Protein AF-A0A1H9V2X6-F1 (afdb_monomer_lite)

Foldseek 3Di:
DDPDPPPPVVVLVVLLVVLCVVCVQLQLVLLCLQQVDNVRSNVLSVVLSVCCPVPDDSVPDDPLVSLLSSCVSSVVVPPPPNDDDDDPLSVQSNPDDSLLSSLLSCCPRVVDDLVSNCSSVVHDSVVSVVSNVVSVVSSVVVVVVVVVVVVD

Radius of gyration: 18.48 Å; chains: 1; bounding box: 47×30×68 Å

InterPro domains:
  IPR013324 RNA polymerase sigma factor, region 3/4-like [SSF88659] (83-145)
  IPR036388 Winged helix-like DNA-binding domain superfamily [G3DSA:1.10.10.10] (82-145)

Sequence (152 aa):
MRGISLPFYFTDKRRLKEFVKKHKKDVYQLCFLITGDAGAAEKIAMDIFTQLYRDYPSREWNPQVLYENVKNYVGNSLLVKRVEVRERSHDAIMMLPVHDRLILGLASVSSLSIDEISSIFQVSRQHVTKSLYQSREFLLKQNKKQRLKLLS

pLDDT: mean 80.67, std 16.13, range [35.72, 97.81]

Secondary structure (DSSP, 8-state):
------HHHHHHHHHHHHHHHHHHHHHHHHHHHHHS-HHHHHHHHHHHHHHHHHHS-GGG--HHHHHHHHHHHHHH-----------TTHHHHHTS-HHHHHHHHHHHTS---HHHHHHHHT--HHHHHHHHHHHHHHHHHHHHHHHHHT--

Structure (mmCIF, N/CA/C/O backbone):
data_AF-A0A1H9V2X6-F1
#
_entry.id   AF-A0A1H9V2X6-F1
#
loop_
_atom_site.group_PDB
_atom_site.id
_atom_site.type_symbol
_atom_site.label_atom_id
_atom_site.label_alt_id
_atom_site.label_comp_id
_atom_site.label_asym_id
_atom_site.label_entity_id
_atom_site.label_seq_id
_atom_site.pdbx_PDB_ins_code
_atom_site.Cartn_x
_atom_site.Cartn_y
_atom_site.Cartn_z
_atom_site.occupancy
_atom_site.B_iso_or_equiv
_atom_site.auth_seq_id
_atom_site.auth_comp_id
_atom_site.auth_asym_id
_atom_site.auth_atom_id
_atom_site.pdbx_PDB_model_num
ATOM 1 N N . MET A 1 1 ? 26.814 -10.875 -42.218 1.00 35.72 1 MET A N 1
ATOM 2 C CA . MET A 1 1 ? 26.525 -11.611 -40.967 1.00 35.72 1 MET A CA 1
ATOM 3 C C . MET A 1 1 ? 25.730 -10.694 -40.046 1.00 35.72 1 MET A C 1
ATOM 5 O O . MET A 1 1 ? 26.286 -9.724 -39.552 1.00 35.72 1 MET A O 1
ATOM 9 N N . ARG A 1 2 ? 24.415 -10.910 -39.906 1.00 39.41 2 ARG A N 1
ATOM 10 C CA . ARG A 1 2 ? 23.569 -10.130 -38.986 1.00 39.41 2 ARG A CA 1
ATOM 11 C C . ARG A 1 2 ? 23.665 -10.775 -37.607 1.00 39.41 2 ARG A C 1
ATOM 13 O O . ARG A 1 2 ? 23.254 -11.920 -37.445 1.00 39.41 2 ARG A O 1
ATOM 20 N N . GLY A 1 3 ? 24.269 -10.058 -36.662 1.00 43.09 3 GLY A N 1
ATOM 21 C CA . GLY A 1 3 ? 24.354 -10.467 -35.265 1.00 43.09 3 GLY A CA 1
ATOM 22 C C . GLY A 1 3 ? 22.959 -10.718 -34.707 1.00 43.09 3 GLY A C 1
ATOM 23 O O . GLY A 1 3 ? 22.051 -9.903 -34.860 1.00 43.09 3 GLY A O 1
ATOM 24 N N . ILE A 1 4 ? 22.790 -11.887 -34.112 1.00 48.06 4 ILE A N 1
ATOM 25 C CA . ILE A 1 4 ? 21.554 -12.342 -33.500 1.00 48.06 4 ILE A CA 1
ATOM 26 C C . ILE A 1 4 ? 21.192 -11.367 -32.363 1.00 48.06 4 ILE A C 1
ATOM 28 O O . ILE A 1 4 ? 21.898 -11.300 -31.358 1.00 48.06 4 ILE A O 1
ATOM 32 N N . SER A 1 5 ? 20.103 -10.603 -32.506 1.00 51.91 5 SER A N 1
ATOM 33 C CA . SER A 1 5 ? 19.584 -9.699 -31.464 1.00 51.91 5 SER A CA 1
ATOM 34 C C . SER A 1 5 ? 18.870 -10.488 -30.353 1.00 51.91 5 SER A C 1
ATOM 36 O O . SER A 1 5 ? 17.662 -10.393 -30.159 1.00 51.91 5 SER A O 1
ATOM 38 N N . LEU A 1 6 ? 19.626 -11.328 -29.645 1.00 51.25 6 LEU A N 1
ATOM 39 C CA . LEU A 1 6 ? 19.194 -12.064 -28.454 1.00 51.25 6 LEU A CA 1
ATOM 40 C C . LEU A 1 6 ? 19.570 -11.464 -27.068 1.00 51.25 6 LEU A C 1
ATOM 42 O O . LEU A 1 6 ? 19.140 -12.066 -26.085 1.00 51.25 6 LEU A O 1
ATOM 46 N N . PRO A 1 7 ? 20.266 -10.312 -26.879 1.00 53.16 7 PRO A N 1
ATOM 47 C CA . PRO A 1 7 ? 20.576 -9.852 -25.515 1.00 53.16 7 PRO A CA 1
ATOM 48 C C . PRO A 1 7 ? 19.456 -9.053 -24.823 1.00 53.16 7 PRO A C 1
ATOM 50 O O . PRO A 1 7 ? 19.269 -9.186 -23.614 1.00 53.16 7 PRO A O 1
ATOM 53 N N . PHE A 1 8 ? 18.693 -8.225 -25.545 1.00 50.78 8 PHE A N 1
ATOM 54 C CA . PHE A 1 8 ? 17.791 -7.254 -24.899 1.00 50.78 8 PHE A CA 1
ATOM 55 C C . PHE A 1 8 ? 16.518 -7.911 -24.338 1.00 50.78 8 PHE A C 1
ATOM 57 O O . PHE A 1 8 ? 16.218 -7.806 -23.150 1.00 50.78 8 PHE A O 1
ATOM 64 N N . TYR A 1 9 ? 15.840 -8.712 -25.162 1.00 54.88 9 TYR A N 1
ATOM 65 C CA . TYR A 1 9 ? 14.578 -9.369 -24.803 1.00 54.88 9 TYR A CA 1
ATOM 66 C C . TYR A 1 9 ? 14.714 -10.389 -23.655 1.00 54.88 9 TYR A C 1
ATOM 68 O O . TYR A 1 9 ? 13.805 -10.553 -22.838 1.00 54.88 9 TYR A O 1
ATOM 76 N N . PHE A 1 10 ? 15.858 -11.076 -23.560 1.00 57.38 10 PHE A N 1
ATOM 77 C CA . PHE A 1 10 ? 16.127 -12.024 -22.474 1.00 57.38 10 PHE A CA 1
ATOM 78 C C . PHE A 1 10 ? 16.377 -11.309 -21.136 1.00 57.38 10 PHE A C 1
ATOM 80 O O . PHE A 1 10 ? 15.874 -11.738 -20.092 1.00 57.38 10 PHE A O 1
ATOM 87 N N . THR A 1 11 ? 17.102 -10.189 -21.174 1.00 64.12 11 THR A N 1
ATOM 88 C CA . THR A 1 11 ? 17.415 -9.377 -19.990 1.00 64.12 11 THR A CA 1
ATOM 89 C C . THR A 1 11 ? 16.149 -8.750 -19.400 1.00 64.12 11 THR A C 1
ATOM 91 O O . THR A 1 11 ? 15.951 -8.795 -18.184 1.00 64.12 11 THR A O 1
ATOM 94 N N . ASP A 1 12 ? 15.232 -8.286 -20.254 1.00 71.12 12 ASP A N 1
ATOM 95 C CA . ASP A 1 12 ? 13.939 -7.730 -19.837 1.00 71.12 12 ASP A CA 1
ATOM 96 C C . ASP A 1 12 ? 13.048 -8.765 -19.142 1.00 71.12 12 ASP A C 1
ATOM 98 O O . ASP A 1 12 ? 12.470 -8.488 -18.088 1.00 71.12 12 ASP A O 1
ATOM 102 N N . LYS A 1 13 ? 12.984 -9.995 -19.669 1.00 74.88 13 LYS A N 1
ATOM 103 C CA . LYS A 1 13 ? 12.220 -11.088 -19.042 1.00 74.88 13 LYS A CA 1
ATOM 104 C C . LYS A 1 13 ? 12.762 -11.475 -17.672 1.00 74.88 13 LYS A C 1
ATOM 106 O O . LYS A 1 13 ? 11.983 -11.738 -16.754 1.00 74.88 13 LYS A O 1
ATOM 111 N N . ARG A 1 14 ? 14.087 -11.528 -17.515 1.00 82.50 14 ARG A N 1
ATOM 112 C CA . ARG A 1 14 ? 14.711 -11.845 -16.226 1.00 82.50 14 ARG A CA 1
ATOM 113 C C . ARG A 1 14 ? 14.455 -10.740 -15.204 1.00 82.50 14 ARG A C 1
ATOM 115 O O . ARG A 1 14 ? 14.009 -11.044 -14.099 1.00 82.50 14 ARG A O 1
ATOM 122 N N . ARG A 1 15 ? 14.662 -9.478 -15.595 1.00 82.69 15 ARG A N 1
ATOM 123 C CA . ARG A 1 15 ? 14.389 -8.307 -14.752 1.00 82.69 15 ARG A CA 1
ATOM 124 C C . ARG A 1 15 ? 12.922 -8.257 -14.327 1.00 82.69 15 ARG A C 1
ATOM 126 O O . ARG A 1 15 ? 12.646 -8.033 -13.152 1.00 82.69 15 AR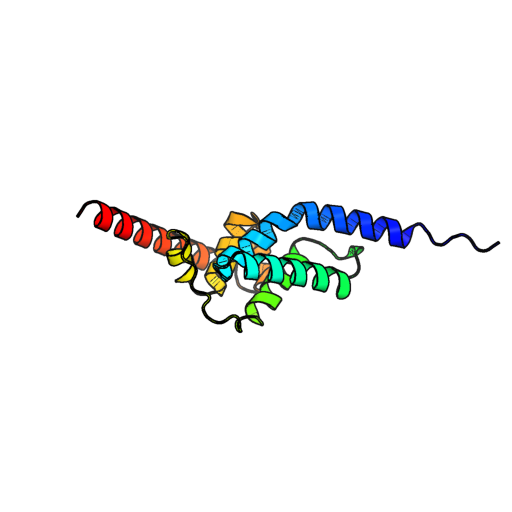G A O 1
ATOM 133 N N . LEU A 1 16 ? 11.993 -8.565 -15.238 1.00 82.00 16 LEU A N 1
ATOM 134 C CA . LEU A 1 16 ? 10.565 -8.678 -14.924 1.00 82.00 16 LEU A CA 1
ATOM 135 C C . LEU A 1 16 ? 10.312 -9.760 -13.881 1.00 82.00 16 LEU A C 1
ATOM 137 O O . LEU A 1 16 ? 9.654 -9.512 -12.876 1.00 82.00 16 LEU A O 1
ATOM 141 N N . LYS A 1 17 ? 10.847 -10.964 -14.100 1.00 86.56 17 LYS A N 1
ATOM 142 C CA . LYS A 1 17 ? 10.649 -12.093 -13.187 1.00 86.56 17 LYS A CA 1
ATOM 143 C C . LYS A 1 17 ? 11.162 -11.777 -11.784 1.00 86.56 17 LYS A C 1
ATOM 145 O O . LYS A 1 17 ? 10.495 -12.116 -10.811 1.00 86.56 17 LYS A O 1
ATOM 150 N N . GLU A 1 18 ? 12.324 -11.139 -11.673 1.00 90.31 18 GLU A N 1
ATOM 151 C CA . GLU A 1 18 ? 12.899 -10.725 -10.390 1.00 90.31 18 GLU A CA 1
ATOM 152 C C . GLU A 1 18 ? 12.058 -9.624 -9.724 1.00 90.31 18 GLU A C 1
ATOM 154 O O . GLU A 1 18 ? 11.743 -9.737 -8.538 1.00 90.31 18 GLU A O 1
ATOM 159 N N . PHE A 1 19 ? 11.610 -8.625 -10.490 1.00 90.44 19 PHE A N 1
ATOM 160 C CA . PHE A 1 19 ? 10.766 -7.536 -9.995 1.00 90.44 19 PHE A CA 1
ATOM 161 C C . PHE A 1 19 ? 9.400 -8.038 -9.502 1.00 90.44 19 PHE A C 1
ATOM 163 O O . PHE A 1 19 ? 9.012 -7.779 -8.362 1.00 90.44 19 PHE A O 1
ATOM 170 N N . VAL A 1 20 ? 8.708 -8.847 -10.309 1.00 90.69 20 VAL A N 1
ATOM 171 C CA . VAL A 1 20 ? 7.445 -9.493 -9.924 1.00 90.69 20 VAL A CA 1
ATOM 172 C C . VAL A 1 20 ? 7.666 -10.397 -8.717 1.00 90.69 20 VAL A C 1
ATOM 174 O O . VAL A 1 20 ? 6.905 -10.330 -7.761 1.00 90.69 20 VAL A O 1
ATOM 177 N N . LYS A 1 21 ? 8.726 -11.217 -8.690 1.00 92.31 21 LYS A N 1
ATOM 178 C CA . LYS A 1 21 ? 9.010 -12.086 -7.536 1.00 92.31 21 LYS A CA 1
ATOM 179 C C . LYS A 1 21 ? 9.183 -11.282 -6.246 1.00 92.31 21 LYS A C 1
ATOM 181 O O . LYS A 1 21 ? 8.721 -11.749 -5.207 1.00 92.31 21 LYS A O 1
ATOM 186 N N . LYS A 1 22 ? 9.823 -10.112 -6.320 1.00 92.81 22 LYS A N 1
ATOM 187 C CA . LYS A 1 22 ? 10.040 -9.219 -5.178 1.00 92.81 22 LYS A CA 1
ATOM 188 C C . LYS A 1 22 ? 8.739 -8.585 -4.682 1.00 92.81 22 LYS A C 1
ATOM 190 O O . LYS A 1 22 ? 8.536 -8.535 -3.478 1.00 92.81 22 LYS A O 1
ATOM 195 N N . HIS A 1 23 ? 7.864 -8.148 -5.586 1.00 93.75 23 HIS A N 1
ATOM 196 C CA . HIS A 1 23 ? 6.706 -7.320 -5.228 1.00 93.75 23 HIS A CA 1
ATOM 197 C C . HIS A 1 23 ? 5.350 -8.038 -5.257 1.00 93.75 23 HIS A C 1
ATOM 199 O O . HIS A 1 23 ? 4.365 -7.491 -4.773 1.00 93.75 23 HIS A O 1
ATOM 205 N N . LYS A 1 24 ? 5.262 -9.264 -5.791 1.00 93.06 24 LYS A N 1
ATOM 206 C CA . LYS A 1 24 ? 3.981 -9.974 -5.974 1.00 93.06 24 LYS A CA 1
ATOM 207 C C . LYS A 1 24 ? 3.181 -10.137 -4.686 1.00 93.06 24 LYS A C 1
ATOM 209 O O . LYS A 1 24 ? 1.961 -10.044 -4.722 1.00 93.06 24 LYS A O 1
ATOM 214 N N . LYS A 1 25 ? 3.863 -10.395 -3.565 1.00 93.31 25 LYS A N 1
ATOM 215 C CA . LYS A 1 25 ? 3.211 -10.608 -2.271 1.00 93.31 25 LYS A CA 1
ATOM 216 C C . LYS A 1 25 ? 2.595 -9.303 -1.781 1.00 93.31 25 LYS A C 1
ATOM 218 O O . LYS A 1 25 ? 1.427 -9.297 -1.417 1.00 93.31 25 LYS A O 1
ATOM 223 N N . ASP A 1 26 ? 3.363 -8.224 -1.840 1.00 92.94 26 ASP A N 1
ATOM 224 C CA . ASP A 1 26 ? 2.939 -6.912 -1.366 1.00 92.94 26 ASP A CA 1
ATOM 225 C C . ASP A 1 26 ? 1.781 -6.383 -2.211 1.00 92.94 26 ASP A C 1
ATOM 227 O O . ASP A 1 26 ? 0.757 -5.991 -1.666 1.00 92.94 26 ASP A O 1
ATOM 231 N N . VAL A 1 27 ? 1.893 -6.453 -3.542 1.00 92.81 27 VAL A N 1
ATOM 232 C CA . VAL A 1 27 ? 0.822 -6.027 -4.457 1.00 92.81 27 VAL A CA 1
ATOM 233 C C . VAL A 1 27 ? -0.448 -6.842 -4.224 1.00 92.81 27 VAL A C 1
ATOM 235 O O . VAL A 1 27 ? -1.513 -6.255 -4.071 1.00 92.81 27 VAL A O 1
ATOM 238 N N . TYR A 1 28 ? -0.346 -8.170 -4.108 1.00 92.38 28 TYR A N 1
ATOM 239 C CA . TYR A 1 28 ? -1.498 -9.010 -3.773 1.00 92.38 28 TYR A CA 1
ATOM 240 C C . TYR A 1 28 ? -2.133 -8.600 -2.440 1.00 92.38 28 TYR A C 1
ATOM 242 O O . TYR A 1 28 ? -3.345 -8.420 -2.360 1.00 92.38 28 TYR A O 1
ATOM 250 N N . GLN A 1 29 ? -1.323 -8.418 -1.395 1.00 88.69 29 GLN A N 1
ATOM 251 C CA . GLN A 1 29 ? -1.808 -8.038 -0.072 1.00 88.69 29 GLN A CA 1
ATOM 252 C C . GLN A 1 29 ? -2.461 -6.653 -0.083 1.00 88.69 29 GLN A C 1
ATOM 254 O O . GLN A 1 29 ? -3.504 -6.486 0.537 1.00 88.69 29 GLN A O 1
ATOM 259 N N . LEU A 1 30 ? -1.926 -5.683 -0.829 1.00 89.06 30 LEU A N 1
ATOM 260 C CA . LEU A 1 30 ? -2.577 -4.389 -1.040 1.00 89.06 30 LEU A CA 1
ATOM 261 C C . LEU A 1 30 ? -3.933 -4.558 -1.728 1.00 89.06 30 LEU A C 1
ATOM 263 O O . LEU A 1 30 ? -4.935 -4.043 -1.239 1.00 89.06 30 LEU A O 1
ATOM 267 N N . CYS A 1 31 ? -3.991 -5.308 -2.828 1.00 87.50 31 CYS A N 1
ATOM 268 C CA . CYS A 1 31 ? -5.237 -5.569 -3.545 1.00 87.50 31 CYS A CA 1
ATOM 269 C C . CYS A 1 31 ? -6.265 -6.277 -2.651 1.00 87.50 31 CYS A C 1
ATOM 271 O O . CYS A 1 31 ? -7.442 -5.914 -2.661 1.00 87.50 31 CYS A O 1
ATOM 273 N N . PHE A 1 32 ? -5.828 -7.219 -1.817 1.00 85.12 32 PHE A N 1
ATOM 274 C CA . PHE A 1 32 ? -6.678 -7.892 -0.839 1.00 85.12 32 PHE A CA 1
ATOM 275 C C . PHE A 1 32 ? -7.166 -6.928 0.244 1.00 85.12 32 PHE A C 1
ATOM 277 O O . PHE A 1 32 ? -8.357 -6.901 0.540 1.00 85.12 32 PHE A O 1
ATOM 284 N N . LEU A 1 33 ? -6.294 -6.045 0.749 1.00 80.94 33 LEU A N 1
ATOM 285 C CA . LEU A 1 33 ? -6.660 -5.017 1.728 1.00 80.94 33 LEU A CA 1
ATOM 286 C C . LEU A 1 33 ? -7.762 -4.067 1.224 1.00 80.94 33 LEU A C 1
ATOM 288 O O . LEU A 1 33 ? -8.497 -3.466 2.007 1.00 80.94 33 LEU A O 1
ATOM 292 N N . ILE A 1 34 ? -7.866 -3.910 -0.091 1.00 79.06 34 ILE A N 1
ATOM 293 C CA . ILE A 1 34 ? -8.806 -2.996 -0.739 1.00 79.06 34 ILE A CA 1
ATOM 294 C C . ILE A 1 34 ? -10.112 -3.695 -1.106 1.00 79.06 34 ILE A C 1
ATOM 296 O O . ILE A 1 34 ? -11.173 -3.072 -1.034 1.00 79.06 34 ILE A O 1
ATOM 300 N N . THR A 1 35 ? -10.027 -4.950 -1.548 1.00 77.88 35 THR A N 1
ATOM 301 C CA . THR A 1 35 ? -11.158 -5.703 -2.107 1.00 77.88 35 THR A CA 1
ATOM 302 C C . THR A 1 35 ? -11.836 -6.603 -1.085 1.00 77.88 35 THR A C 1
ATOM 304 O O . THR A 1 35 ? -13.052 -6.744 -1.125 1.00 77.88 35 THR A O 1
ATOM 307 N N . GLY A 1 36 ? -11.067 -7.197 -0.172 1.00 76.62 36 GLY A N 1
ATOM 308 C CA . GLY A 1 36 ? -11.522 -8.272 0.709 1.00 76.62 36 GLY A CA 1
ATOM 309 C C . GLY A 1 36 ? -11.852 -9.583 0.022 1.00 76.62 36 GLY A C 1
ATOM 310 O O . GLY A 1 36 ? -12.379 -10.479 0.669 1.00 76.62 36 GLY A O 1
ATOM 311 N N . ASP A 1 37 ? -11.520 -9.711 -1.259 1.00 80.06 37 ASP A N 1
ATOM 312 C CA . ASP A 1 37 ? -11.775 -10.910 -2.037 1.00 80.06 37 ASP A CA 1
ATOM 313 C C . ASP A 1 37 ? -10.465 -11.408 -2.643 1.00 80.06 37 ASP A C 1
ATOM 315 O O . ASP A 1 37 ? -9.769 -10.676 -3.348 1.00 80.06 37 ASP A O 1
ATOM 319 N N . ALA A 1 38 ? -10.105 -12.656 -2.342 1.00 85.31 38 ALA A N 1
ATOM 320 C CA . ALA A 1 38 ? -8.836 -13.235 -2.771 1.00 85.31 38 ALA A CA 1
ATOM 321 C C . ALA A 1 38 ? -8.744 -13.361 -4.302 1.00 85.31 38 ALA A C 1
ATOM 323 O O . ALA A 1 38 ? -7.697 -13.064 -4.877 1.00 85.31 38 ALA A O 1
ATOM 324 N N . GLY A 1 39 ? -9.842 -13.738 -4.968 1.00 83.50 39 GLY A N 1
ATOM 325 C CA . GLY A 1 39 ? -9.875 -13.898 -6.423 1.00 83.50 39 GLY A CA 1
ATOM 326 C C . GLY A 1 39 ? -9.771 -12.560 -7.157 1.00 83.50 39 GLY A C 1
ATOM 327 O O . GLY A 1 39 ? -9.015 -12.423 -8.120 1.00 83.50 39 GLY A O 1
ATOM 328 N N . ALA A 1 40 ? -10.476 -11.539 -6.672 1.00 84.25 40 ALA A N 1
ATOM 329 C CA . ALA A 1 40 ? -10.376 -10.174 -7.163 1.00 84.25 40 ALA A CA 1
ATOM 330 C C . ALA A 1 40 ? -8.979 -9.606 -6.901 1.00 84.25 40 ALA A C 1
ATOM 332 O O . ALA A 1 40 ? -8.400 -8.991 -7.793 1.00 84.25 40 ALA A O 1
ATOM 333 N N . ALA A 1 41 ? -8.413 -9.839 -5.715 1.00 86.94 41 ALA A N 1
ATOM 334 C CA . ALA A 1 41 ? -7.068 -9.394 -5.380 1.00 86.94 41 ALA A CA 1
ATOM 335 C C . ALA A 1 41 ? -6.010 -9.997 -6.310 1.00 86.94 41 ALA A C 1
ATOM 337 O O . ALA A 1 41 ? -5.154 -9.267 -6.810 1.00 86.94 41 ALA A O 1
ATOM 338 N N . GLU A 1 42 ? -6.088 -11.302 -6.581 1.00 88.94 42 GLU A N 1
ATOM 339 C CA . GLU A 1 42 ? -5.194 -11.985 -7.516 1.00 88.94 42 GLU A CA 1
ATOM 340 C C . GLU A 1 42 ? -5.329 -11.419 -8.930 1.00 88.94 42 GLU A C 1
ATOM 342 O O . GLU A 1 42 ? -4.329 -11.015 -9.528 1.00 88.94 42 GLU A O 1
ATOM 347 N N . LYS A 1 43 ? -6.562 -11.304 -9.436 1.00 87.62 43 LYS A N 1
ATOM 348 C CA . LYS A 1 43 ? -6.823 -10.758 -10.771 1.00 87.62 43 LYS A CA 1
ATOM 349 C C . LYS A 1 43 ? -6.287 -9.331 -10.920 1.00 87.62 43 LYS A C 1
ATOM 351 O O . LYS A 1 43 ? -5.582 -9.040 -11.881 1.00 87.62 43 LYS A O 1
ATOM 356 N N . ILE A 1 44 ? -6.576 -8.455 -9.959 1.00 88.75 44 ILE A N 1
ATOM 357 C CA . ILE A 1 44 ? -6.117 -7.060 -9.982 1.00 88.75 44 ILE A CA 1
ATOM 358 C C . ILE A 1 44 ? -4.589 -6.995 -9.913 1.00 88.75 44 ILE A C 1
ATOM 360 O O . ILE A 1 44 ? -3.973 -6.246 -10.667 1.00 88.75 44 ILE A O 1
ATOM 364 N N . ALA A 1 45 ? -3.957 -7.796 -9.051 1.00 90.62 45 ALA A N 1
ATOM 365 C CA . ALA A 1 45 ? -2.501 -7.846 -8.964 1.00 90.62 45 ALA A CA 1
ATOM 366 C C . ALA A 1 45 ? -1.867 -8.278 -10.298 1.00 90.62 45 ALA A C 1
ATOM 368 O O . ALA A 1 45 ? -0.879 -7.681 -10.734 1.00 90.62 45 ALA A O 1
ATOM 369 N N . MET A 1 46 ? -2.444 -9.278 -10.973 1.00 90.06 46 MET A N 1
ATOM 370 C CA . MET A 1 46 ? -2.003 -9.710 -12.303 1.00 90.06 46 MET A CA 1
ATOM 371 C C . MET A 1 46 ? -2.154 -8.602 -13.348 1.00 90.06 46 MET A C 1
ATOM 373 O O . MET A 1 46 ? -1.219 -8.358 -14.119 1.00 90.06 46 MET A O 1
ATOM 377 N N . ASP A 1 47 ? -3.292 -7.911 -13.359 1.00 89.75 47 ASP A N 1
ATOM 378 C CA . ASP A 1 47 ? -3.549 -6.813 -14.288 1.00 89.75 47 ASP A CA 1
ATOM 379 C C . ASP A 1 47 ? -2.576 -5.647 -14.070 1.00 89.75 47 ASP A C 1
ATOM 381 O O . ASP A 1 47 ? -2.044 -5.118 -15.043 1.00 89.75 47 ASP A O 1
ATOM 385 N N . ILE A 1 48 ? -2.250 -5.306 -12.817 1.00 90.62 48 ILE A N 1
ATOM 386 C CA . ILE A 1 48 ? -1.267 -4.265 -12.470 1.00 90.62 48 ILE A CA 1
ATOM 387 C C . ILE A 1 48 ? 0.112 -4.588 -13.051 1.00 90.62 48 ILE A C 1
ATOM 389 O O . ILE A 1 48 ? 0.732 -3.730 -13.681 1.00 90.62 48 ILE A O 1
ATOM 393 N N . PHE A 1 49 ? 0.613 -5.815 -12.867 1.00 90.44 49 PHE A N 1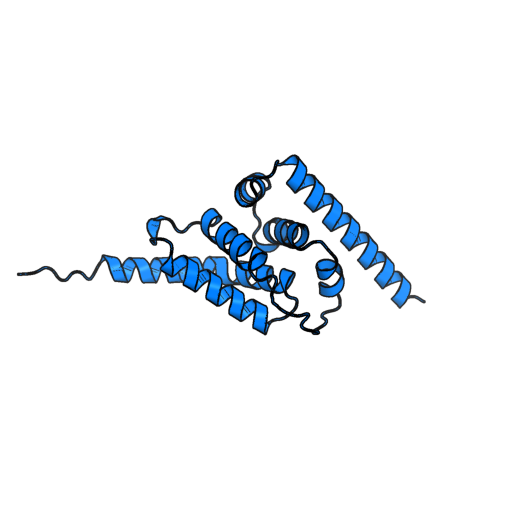
ATOM 394 C CA . PHE A 1 49 ? 1.914 -6.197 -13.429 1.00 90.44 49 PHE A CA 1
ATOM 395 C C . PHE A 1 49 ? 1.882 -6.270 -14.957 1.00 90.44 49 PHE A C 1
ATOM 397 O O . PHE A 1 49 ? 2.862 -5.908 -15.610 1.00 90.44 49 PHE A O 1
ATOM 404 N N . THR A 1 50 ? 0.758 -6.699 -15.533 1.00 89.00 50 THR A N 1
ATOM 405 C CA . THR A 1 50 ? 0.561 -6.733 -16.988 1.00 89.00 50 THR A CA 1
ATOM 406 C C . THR A 1 50 ? 0.552 -5.324 -17.576 1.00 89.00 50 THR A C 1
ATOM 408 O O . THR A 1 50 ? 1.184 -5.083 -18.604 1.00 89.00 50 THR A O 1
ATOM 411 N N . GLN A 1 51 ? -0.123 -4.386 -16.913 1.00 86.69 51 GLN A N 1
ATOM 412 C CA . GLN A 1 51 ? -0.147 -2.980 -17.288 1.00 86.69 51 GLN A CA 1
ATOM 413 C C . GLN A 1 51 ? 1.241 -2.351 -17.138 1.00 86.69 51 GLN A C 1
ATOM 415 O O . GLN A 1 51 ? 1.722 -1.716 -18.066 1.00 86.69 51 GLN A O 1
ATOM 420 N N . LEU A 1 52 ? 1.934 -2.595 -16.021 1.00 87.81 52 LEU A N 1
ATOM 421 C CA . LEU A 1 52 ? 3.302 -2.113 -15.813 1.00 87.81 52 LEU A CA 1
ATOM 422 C C . LEU A 1 52 ? 4.250 -2.587 -16.927 1.00 87.81 52 LEU A C 1
ATOM 424 O O . LEU A 1 52 ? 5.051 -1.802 -17.428 1.00 87.81 52 LEU A O 1
ATOM 428 N N . TYR A 1 53 ? 4.144 -3.859 -17.325 1.00 86.50 53 TYR A N 1
ATOM 429 C CA . TYR A 1 53 ? 4.943 -4.426 -18.411 1.00 86.50 53 TYR A CA 1
ATOM 430 C C . TYR A 1 53 ? 4.635 -3.792 -19.773 1.00 86.50 53 TYR A C 1
ATOM 432 O O . TYR A 1 53 ? 5.533 -3.642 -20.598 1.00 86.50 53 TYR A O 1
ATOM 440 N N . ARG A 1 54 ? 3.366 -3.455 -20.016 1.00 86.12 54 ARG A N 1
ATOM 441 C CA . ARG A 1 54 ? 2.896 -2.866 -21.273 1.00 86.12 54 ARG A CA 1
ATOM 442 C C . ARG A 1 54 ? 3.273 -1.393 -21.398 1.00 86.12 54 ARG A C 1
ATOM 444 O O . ARG A 1 54 ? 3.713 -0.977 -22.465 1.00 86.12 54 ARG A O 1
ATOM 451 N N . ASP A 1 55 ? 3.072 -0.634 -20.327 1.00 86.38 55 ASP A N 1
ATOM 452 C CA . ASP A 1 55 ? 3.060 0.828 -20.369 1.00 86.38 55 ASP A CA 1
ATOM 453 C C . ASP A 1 55 ? 4.445 1.431 -20.094 1.00 86.38 55 ASP A C 1
ATOM 455 O O . ASP A 1 55 ? 4.714 2.559 -20.502 1.00 86.38 55 ASP A O 1
ATOM 459 N N . TYR A 1 56 ? 5.342 0.685 -19.437 1.00 83.06 56 TYR A N 1
ATOM 460 C CA . TYR A 1 56 ? 6.658 1.183 -19.036 1.00 83.06 56 TYR A CA 1
ATOM 461 C C . TYR A 1 56 ? 7.789 0.302 -19.568 1.00 83.06 56 TYR A C 1
ATOM 463 O O . TYR A 1 56 ? 7.743 -0.924 -19.410 1.00 83.06 56 TYR A O 1
ATOM 471 N N . PRO A 1 57 ? 8.866 0.892 -20.116 1.00 81.25 57 PRO A N 1
ATOM 472 C CA . PRO A 1 57 ? 10.057 0.133 -20.460 1.00 81.25 57 PRO A CA 1
ATOM 473 C C . PRO A 1 57 ? 10.736 -0.404 -19.191 1.00 81.25 57 PRO A C 1
ATOM 475 O O . PRO A 1 57 ? 10.762 0.246 -18.145 1.00 81.25 57 PRO A O 1
ATOM 478 N N . SER A 1 58 ? 11.369 -1.574 -19.294 1.00 74.94 58 SER A N 1
ATOM 479 C CA . SER A 1 58 ? 11.953 -2.311 -18.157 1.00 74.94 58 SER A CA 1
ATOM 480 C C . SER A 1 58 ? 12.934 -1.508 -17.292 1.00 74.94 58 SER A C 1
ATOM 482 O O . SER A 1 58 ? 13.061 -1.745 -16.086 1.00 74.94 58 SER A O 1
ATOM 484 N N . ARG A 1 59 ? 13.634 -0.543 -17.899 1.00 76.56 59 ARG A N 1
ATOM 485 C CA . ARG A 1 59 ? 14.595 0.354 -17.241 1.00 76.56 59 ARG A CA 1
ATOM 486 C C . ARG A 1 59 ? 13.949 1.321 -16.247 1.00 76.56 59 ARG A C 1
ATOM 488 O O . ARG A 1 59 ? 14.616 1.721 -15.300 1.00 76.56 59 ARG A O 1
ATOM 495 N N . GLU A 1 60 ? 12.681 1.662 -16.454 1.00 82.06 60 GLU A N 1
ATOM 496 C CA . GLU A 1 60 ? 11.922 2.608 -15.630 1.00 82.06 60 GLU A CA 1
ATOM 497 C C . GLU A 1 60 ? 11.171 1.914 -14.490 1.00 82.06 60 GLU A C 1
ATOM 499 O O . GLU A 1 60 ? 10.697 2.583 -13.576 1.00 82.06 60 GLU A O 1
ATOM 504 N N . TRP A 1 61 ? 11.113 0.577 -14.473 1.00 85.94 61 TRP A N 1
ATOM 505 C CA . TRP A 1 61 ? 10.464 -0.152 -13.387 1.00 85.94 61 TRP A CA 1
ATOM 506 C C . TRP A 1 61 ? 11.195 0.044 -12.065 1.00 85.94 61 TRP A C 1
ATOM 508 O O . TRP A 1 61 ? 12.365 -0.317 -11.901 1.00 85.94 61 TRP A O 1
ATOM 518 N N . ASN A 1 62 ? 10.455 0.582 -11.108 1.00 88.94 62 ASN A N 1
ATOM 519 C CA . ASN A 1 62 ? 10.873 0.804 -9.739 1.00 88.94 62 ASN A CA 1
ATOM 520 C C . ASN A 1 62 ? 9.623 0.790 -8.826 1.00 88.94 62 ASN A C 1
ATOM 522 O O . ASN A 1 62 ? 8.496 0.796 -9.335 1.00 88.94 62 ASN A O 1
ATOM 526 N N . PRO A 1 63 ? 9.791 0.739 -7.491 1.00 89.50 63 PRO A N 1
ATOM 527 C CA . PRO A 1 63 ? 8.662 0.707 -6.561 1.00 89.50 63 PRO A CA 1
ATOM 528 C C . PRO A 1 63 ? 7.696 1.891 -6.709 1.00 89.50 63 PRO A C 1
ATOM 530 O O . PRO A 1 63 ? 6.490 1.682 -6.627 1.00 89.50 63 PRO A O 1
ATOM 533 N N . GLN A 1 64 ? 8.197 3.099 -6.986 1.00 89.88 64 GLN A N 1
ATOM 534 C CA . GLN A 1 64 ? 7.370 4.298 -7.153 1.00 89.88 64 GLN A CA 1
ATOM 535 C C . GLN A 1 64 ? 6.349 4.103 -8.282 1.00 89.88 64 GLN A C 1
ATOM 537 O O . GLN A 1 64 ? 5.146 4.182 -8.045 1.00 89.88 64 GLN A O 1
ATOM 542 N N . VAL A 1 65 ? 6.821 3.746 -9.480 1.00 90.31 65 VAL A N 1
ATOM 543 C CA . VAL A 1 65 ? 5.959 3.529 -10.656 1.00 90.31 65 VAL A CA 1
ATOM 544 C C . VAL A 1 65 ? 4.973 2.381 -10.417 1.00 90.31 65 VAL A C 1
ATOM 546 O O . VAL A 1 65 ? 3.803 2.475 -10.782 1.00 90.31 65 VAL A O 1
ATOM 549 N N . LEU A 1 66 ? 5.415 1.301 -9.763 1.00 92.00 66 LEU A N 1
ATOM 550 C CA . LEU A 1 66 ? 4.542 0.172 -9.434 1.00 92.00 66 LEU A CA 1
ATOM 551 C C . LEU A 1 66 ? 3.376 0.599 -8.531 1.00 92.00 66 LEU A C 1
ATOM 553 O O . LEU A 1 66 ? 2.226 0.276 -8.825 1.00 92.00 66 LEU A O 1
ATOM 557 N N . TYR A 1 67 ? 3.659 1.298 -7.432 1.00 92.25 67 TYR A N 1
ATOM 558 C CA . TYR A 1 67 ? 2.631 1.658 -6.455 1.00 92.25 67 TYR A CA 1
ATOM 559 C C . TYR A 1 67 ? 1.772 2.847 -6.905 1.00 92.25 67 TYR A C 1
ATOM 561 O O . TYR A 1 67 ? 0.601 2.925 -6.530 1.00 92.25 67 TYR A O 1
ATOM 569 N N . GLU A 1 68 ? 2.283 3.706 -7.789 1.00 89.81 68 GLU A N 1
ATOM 570 C CA . GLU A 1 68 ? 1.457 4.640 -8.559 1.00 89.81 68 GLU A CA 1
ATOM 571 C C . GLU A 1 68 ? 0.464 3.898 -9.460 1.00 89.81 68 GLU A C 1
ATOM 573 O O . GLU A 1 68 ? -0.723 4.226 -9.449 1.00 89.81 68 GLU A O 1
ATOM 578 N N . ASN A 1 69 ? 0.903 2.850 -10.166 1.00 88.56 69 ASN A N 1
ATOM 579 C CA . ASN A 1 69 ? 0.006 2.012 -10.962 1.00 88.56 69 ASN A CA 1
ATOM 580 C C . ASN A 1 69 ? -1.042 1.301 -10.099 1.00 88.56 69 ASN A C 1
ATOM 582 O O . ASN A 1 69 ? -2.208 1.259 -10.480 1.00 88.56 69 ASN A O 1
ATOM 586 N N . VAL A 1 70 ? -0.671 0.807 -8.912 1.00 88.56 70 VAL A N 1
ATOM 587 C CA . VAL A 1 70 ? -1.629 0.230 -7.950 1.00 88.56 70 VAL A CA 1
ATOM 588 C C . VAL A 1 70 ? -2.678 1.271 -7.551 1.00 88.56 70 VAL A C 1
ATOM 590 O O . VAL A 1 70 ? -3.874 0.989 -7.623 1.00 88.56 70 VAL A O 1
ATOM 593 N N . LYS A 1 71 ? -2.252 2.487 -7.176 1.00 87.19 71 LYS A N 1
ATOM 594 C CA . LYS A 1 71 ? -3.153 3.597 -6.826 1.00 87.19 71 LYS A CA 1
ATOM 595 C C . LYS A 1 71 ? -4.106 3.919 -7.977 1.00 87.19 71 LYS A C 1
ATOM 597 O O . LYS A 1 71 ? -5.307 4.028 -7.750 1.00 87.19 71 LYS A O 1
ATOM 602 N N . ASN A 1 72 ? -3.582 4.058 -9.193 1.00 85.19 72 ASN A N 1
ATOM 603 C CA . ASN A 1 72 ? -4.367 4.411 -10.375 1.00 85.19 72 ASN A CA 1
ATOM 604 C C . ASN A 1 72 ? -5.368 3.309 -10.726 1.00 85.19 72 ASN A C 1
ATOM 606 O O . ASN A 1 72 ? -6.549 3.591 -10.924 1.00 85.19 72 ASN A O 1
ATOM 610 N N . TYR A 1 73 ? -4.920 2.053 -10.744 1.00 81.38 73 TYR A N 1
ATOM 611 C CA . TYR A 1 73 ? -5.784 0.916 -11.029 1.00 81.38 73 TYR A CA 1
ATOM 612 C C . TYR A 1 73 ? -6.910 0.837 -9.997 1.00 81.38 73 TYR A C 1
ATOM 614 O O . TYR A 1 73 ? -8.073 0.766 -10.369 1.00 81.38 73 TYR A O 1
ATOM 622 N N . VAL A 1 74 ? -6.600 0.927 -8.702 1.00 72.81 74 VAL A N 1
ATOM 623 C CA . VAL A 1 74 ? -7.602 0.8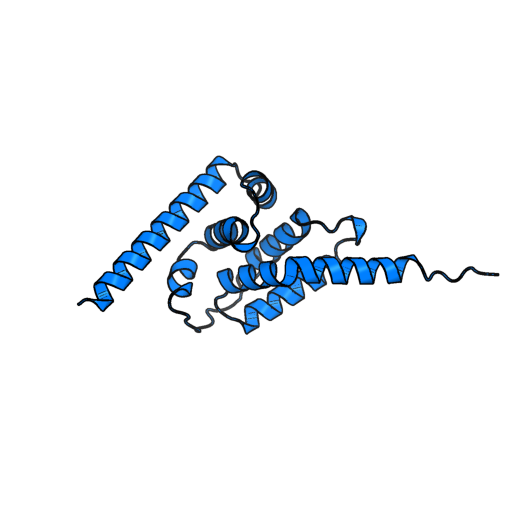51 -7.627 1.00 72.81 74 VAL A CA 1
ATOM 624 C C . VAL A 1 74 ? -8.549 2.052 -7.631 1.00 72.81 74 VAL A C 1
ATOM 626 O O . VAL A 1 74 ? -9.753 1.870 -7.462 1.00 72.81 74 VAL A O 1
ATOM 629 N N . GLY A 1 75 ? -8.025 3.265 -7.824 1.00 68.69 75 GLY A N 1
ATOM 630 C CA . GLY A 1 75 ? -8.820 4.493 -7.877 1.00 68.69 75 GLY A CA 1
ATOM 631 C C . GLY A 1 75 ? -9.833 4.479 -9.023 1.00 68.69 75 GLY A C 1
ATOM 632 O O . GLY A 1 75 ? -10.973 4.898 -8.835 1.00 68.69 75 GLY A O 1
ATOM 633 N N . ASN A 1 76 ? -9.448 3.913 -10.170 1.00 63.97 76 ASN A N 1
ATOM 634 C CA . ASN A 1 76 ? -10.321 3.738 -11.333 1.00 63.97 76 ASN A CA 1
ATOM 635 C C . ASN A 1 76 ? -11.215 2.487 -11.221 1.00 63.97 76 ASN A C 1
ATOM 637 O O . ASN A 1 76 ? -12.333 2.469 -11.731 1.00 63.97 76 ASN A O 1
ATOM 641 N N . SER A 1 77 ? -10.751 1.445 -10.523 1.00 56.69 77 SER A N 1
ATOM 642 C CA . SER A 1 77 ? -11.424 0.149 -10.349 1.00 56.69 77 SER A CA 1
ATOM 643 C C . SER A 1 77 ? -12.400 0.112 -9.164 1.00 56.69 77 SER A C 1
ATOM 645 O O . SER A 1 77 ? -12.804 -0.970 -8.731 1.00 56.69 77 SER A O 1
ATOM 647 N N . LEU A 1 78 ? -12.893 1.259 -8.683 1.00 52.84 78 LEU A N 1
ATOM 648 C CA . LEU A 1 78 ? -14.033 1.315 -7.749 1.00 52.84 78 LEU A CA 1
ATOM 649 C C . LEU A 1 78 ? -15.349 0.731 -8.332 1.00 52.84 78 LEU A C 1
ATOM 651 O O . LEU A 1 78 ? -16.384 0.760 -7.670 1.00 52.84 78 LEU A O 1
ATOM 655 N N . LEU A 1 79 ? -15.305 0.117 -9.522 1.00 44.66 79 LEU A N 1
ATOM 656 C CA . LEU A 1 79 ? -16.320 -0.773 -10.093 1.00 44.66 79 LEU A CA 1
ATOM 657 C C . LEU A 1 79 ? -16.129 -2.265 -9.749 1.00 44.66 79 LEU A C 1
ATOM 659 O O . LEU A 1 79 ? -16.479 -3.130 -10.551 1.00 44.66 79 LEU A O 1
ATOM 663 N N . VAL A 1 80 ? -15.646 -2.616 -8.556 1.00 43.94 80 VAL A N 1
ATOM 664 C CA . VAL A 1 80 ? -15.869 -3.975 -8.034 1.00 43.94 80 VAL A CA 1
ATOM 665 C C . VAL A 1 80 ? -16.958 -3.892 -6.976 1.00 43.94 80 VAL A C 1
ATOM 667 O O . VAL A 1 80 ? -16.736 -3.457 -5.847 1.00 43.94 80 VAL A O 1
ATOM 670 N N . LYS A 1 81 ? -18.175 -4.259 -7.409 1.00 44.06 81 LYS A N 1
ATOM 671 C CA . LYS A 1 81 ? -19.349 -4.548 -6.573 1.00 44.06 81 LYS A CA 1
ATOM 672 C C . LYS A 1 81 ? -18.901 -5.210 -5.274 1.00 44.06 81 LYS A C 1
ATOM 674 O O . LYS A 1 81 ? -18.057 -6.094 -5.331 1.00 44.06 81 LYS A O 1
ATOM 679 N N . ARG A 1 82 ? -19.504 -4.811 -4.146 1.00 41.22 82 ARG A N 1
ATOM 680 C CA . ARG A 1 82 ? -19.389 -5.481 -2.840 1.00 41.22 82 ARG A CA 1
ATOM 681 C C . ARG A 1 82 ? -19.362 -7.002 -3.041 1.00 41.22 82 ARG A C 1
ATOM 683 O O . ARG A 1 82 ? -20.413 -7.596 -3.264 1.00 41.22 82 ARG A O 1
ATOM 690 N N . VAL A 1 83 ? -18.177 -7.604 -3.013 1.00 41.31 83 VAL A N 1
ATOM 691 C CA . VAL A 1 83 ? -18.044 -9.054 -2.936 1.00 41.31 83 VAL A CA 1
ATOM 692 C C . VAL A 1 83 ? -18.084 -9.373 -1.453 1.00 41.31 83 VAL A C 1
ATOM 694 O O . VAL A 1 83 ? -17.234 -8.943 -0.677 1.00 41.31 83 VAL A O 1
ATOM 697 N N . GLU A 1 84 ? -19.166 -10.023 -1.046 1.00 42.25 84 GLU A N 1
ATOM 698 C CA . GLU A 1 84 ? -19.348 -10.525 0.306 1.00 42.25 84 GLU A CA 1
ATOM 699 C C . GLU A 1 84 ? -18.465 -11.756 0.508 1.00 42.25 84 GLU A C 1
ATOM 701 O O . GLU A 1 84 ? -18.909 -12.875 0.283 1.00 42.25 84 GLU A O 1
ATOM 706 N N . VAL A 1 85 ? -17.231 -11.573 0.978 1.00 41.66 85 VAL A N 1
ATOM 707 C CA . VAL A 1 85 ? -16.513 -12.641 1.685 1.00 41.66 85 VAL A CA 1
ATOM 708 C C . VAL A 1 85 ? -15.801 -12.033 2.893 1.00 41.66 85 VAL A C 1
ATOM 710 O O . VAL A 1 85 ? -14.908 -11.201 2.775 1.00 41.66 85 VAL A O 1
ATOM 713 N N . ARG A 1 86 ? -16.274 -12.413 4.086 1.00 42.97 86 ARG A N 1
ATOM 714 C CA . ARG A 1 86 ? -15.808 -11.914 5.385 1.00 42.97 86 ARG A CA 1
ATOM 715 C C . ARG A 1 86 ? -14.647 -12.748 5.916 1.00 42.97 86 ARG A C 1
ATOM 717 O O . ARG A 1 86 ? -14.864 -13.853 6.409 1.00 42.97 86 ARG A O 1
ATOM 724 N N . GLU A 1 87 ? -13.466 -12.148 5.997 1.00 51.25 87 GLU A N 1
ATOM 725 C CA . GLU A 1 87 ? -12.546 -12.413 7.107 1.00 51.25 87 GLU A CA 1
ATOM 726 C C . GLU A 1 87 ? -12.766 -11.340 8.187 1.00 51.25 87 GLU A C 1
ATOM 728 O O . GLU A 1 87 ? -12.695 -10.143 7.918 1.00 51.25 87 GLU A O 1
ATOM 733 N N . ARG A 1 88 ? -13.053 -11.747 9.432 1.00 52.78 88 ARG A N 1
ATOM 734 C CA . ARG A 1 88 ? -13.537 -10.846 10.508 1.00 52.78 88 ARG A CA 1
ATOM 735 C C . ARG A 1 88 ? -12.575 -9.698 10.865 1.00 52.78 88 ARG A C 1
ATOM 737 O O . ARG A 1 88 ? -13.017 -8.663 11.362 1.00 52.78 88 ARG A O 1
ATOM 744 N N . SER A 1 89 ? -11.276 -9.868 10.614 1.00 53.88 89 SER A N 1
ATOM 745 C CA . SER A 1 89 ? -10.243 -8.833 10.799 1.00 53.88 89 SER A CA 1
ATOM 746 C C . SER A 1 89 ? -10.249 -7.800 9.667 1.00 53.88 89 SER A C 1
ATOM 748 O O . SER A 1 89 ? -9.920 -6.632 9.872 1.00 53.88 89 SER A O 1
ATOM 750 N N . HIS A 1 90 ? -10.640 -8.241 8.473 1.00 67.75 90 HIS A N 1
ATOM 751 C CA . HIS A 1 90 ? -10.640 -7.457 7.248 1.00 67.75 90 HIS A CA 1
ATOM 752 C C . HIS A 1 90 ? -11.814 -6.469 7.197 1.00 67.75 90 HIS A C 1
ATOM 754 O O . HIS A 1 90 ? -11.663 -5.346 6.719 1.00 67.75 90 HIS A O 1
ATOM 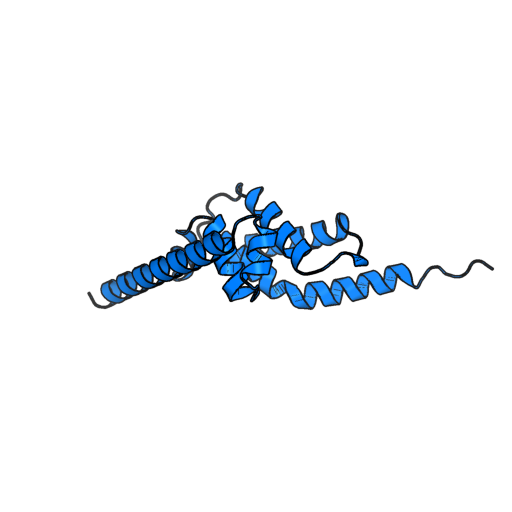760 N N . ASP A 1 91 ? -12.945 -6.821 7.819 1.00 74.62 91 ASP A N 1
ATOM 761 C CA . ASP A 1 91 ? -14.140 -5.970 7.923 1.00 74.62 91 ASP A CA 1
ATOM 762 C C . ASP A 1 91 ? -13.833 -4.570 8.482 1.00 74.62 91 ASP A C 1
ATOM 764 O O . ASP A 1 91 ? -14.345 -3.570 7.981 1.00 74.62 91 ASP A O 1
ATOM 768 N N . ALA A 1 92 ? -12.980 -4.474 9.508 1.00 82.25 92 ALA A N 1
ATOM 769 C CA . ALA A 1 92 ? -12.630 -3.190 10.114 1.00 82.25 92 ALA A CA 1
ATOM 770 C C . ALA A 1 92 ? -11.753 -2.338 9.185 1.00 82.25 92 ALA A C 1
ATOM 772 O O . ALA A 1 92 ? -11.952 -1.131 9.088 1.00 82.25 92 ALA A O 1
ATOM 773 N N . ILE A 1 93 ? -10.812 -2.956 8.469 1.00 84.25 93 ILE A N 1
ATOM 774 C CA . ILE A 1 93 ? -9.988 -2.260 7.473 1.00 84.25 93 ILE A CA 1
ATOM 775 C C . ILE A 1 93 ? -10.877 -1.751 6.342 1.00 84.25 93 ILE A C 1
ATOM 777 O O . ILE A 1 93 ? -10.743 -0.603 5.930 1.00 84.25 93 ILE A O 1
ATOM 781 N N . MET A 1 94 ? -11.848 -2.552 5.904 1.00 83.44 94 MET A N 1
ATOM 782 C CA . MET A 1 94 ? -12.779 -2.186 4.839 1.00 83.44 94 MET A CA 1
ATOM 783 C C . MET A 1 94 ? -13.691 -1.003 5.188 1.00 83.44 94 MET A C 1
ATOM 785 O O . MET A 1 94 ? -14.179 -0.349 4.267 1.00 83.44 94 MET A O 1
ATOM 789 N N . MET A 1 95 ? -13.880 -0.686 6.474 1.00 84.94 95 MET A N 1
ATOM 790 C CA . MET A 1 95 ? -14.614 0.507 6.923 1.00 84.94 95 MET A CA 1
ATOM 791 C C . MET A 1 95 ? -13.825 1.813 6.767 1.00 84.94 95 MET A C 1
ATOM 793 O O . MET A 1 95 ? -14.422 2.887 6.845 1.00 84.94 95 MET A O 1
ATOM 797 N N . LEU A 1 96 ? -12.506 1.749 6.568 1.00 86.50 96 LEU A N 1
ATOM 798 C CA . LEU A 1 96 ? -11.709 2.934 6.267 1.00 86.50 96 LEU A CA 1
ATOM 799 C C . LEU A 1 96 ? -11.990 3.415 4.831 1.00 86.50 96 LEU A C 1
ATOM 801 O O . LEU A 1 96 ? -12.225 2.589 3.938 1.00 86.50 96 LEU A O 1
ATOM 805 N N . PRO A 1 97 ? -11.908 4.732 4.567 1.00 87.50 97 PRO A N 1
ATOM 806 C CA . PRO A 1 97 ? -11.896 5.256 3.207 1.00 87.50 97 PRO A CA 1
ATOM 807 C C . PRO A 1 97 ? -10.826 4.565 2.355 1.00 87.50 97 PRO A C 1
ATOM 809 O O . PRO A 1 97 ? -9.727 4.287 2.832 1.00 87.50 97 PRO A O 1
ATOM 812 N N . VAL A 1 98 ? -11.116 4.318 1.073 1.00 83.38 98 VAL A N 1
ATOM 813 C CA . VAL A 1 98 ? -10.206 3.599 0.153 1.00 83.38 98 VAL A CA 1
ATOM 814 C C . VAL A 1 98 ? -8.798 4.199 0.155 1.00 83.38 98 VAL A C 1
ATOM 816 O O . VAL A 1 98 ? -7.815 3.463 0.189 1.00 83.38 98 VAL A O 1
ATOM 819 N N . HIS A 1 99 ? -8.714 5.528 0.177 1.00 87.50 99 HIS A N 1
ATOM 820 C CA . HIS A 1 99 ? -7.460 6.271 0.245 1.00 87.50 99 HIS A CA 1
ATOM 821 C C . HIS A 1 99 ? -6.648 5.947 1.513 1.00 87.50 99 HIS A C 1
ATOM 823 O O . HIS A 1 99 ? -5.459 5.651 1.433 1.00 87.50 99 HIS A O 1
ATOM 829 N N . ASP A 1 100 ? -7.302 5.913 2.673 1.00 90.19 100 ASP A N 1
ATOM 830 C CA . ASP A 1 100 ? -6.667 5.595 3.954 1.00 90.19 100 ASP A CA 1
ATOM 831 C C . ASP A 1 100 ? -6.246 4.121 4.032 1.00 90.19 100 ASP A C 1
ATOM 833 O O . ASP A 1 100 ? -5.176 3.810 4.555 1.00 90.19 100 ASP A O 1
ATOM 837 N N . ARG A 1 101 ? -7.031 3.207 3.439 1.00 89.81 101 ARG A N 1
ATOM 838 C CA . ARG A 1 101 ? -6.648 1.787 3.300 1.00 89.81 101 ARG A CA 1
ATOM 839 C C . ARG A 1 101 ? -5.373 1.631 2.484 1.00 89.81 101 ARG A C 1
ATOM 841 O O . ARG A 1 101 ? -4.499 0.863 2.871 1.00 89.81 101 ARG A O 1
ATOM 848 N N . LEU A 1 102 ? -5.261 2.367 1.378 1.00 89.50 102 LEU A N 1
ATOM 849 C CA . LEU A 1 102 ? -4.072 2.349 0.530 1.00 89.50 102 LEU A CA 1
ATOM 850 C C . LEU A 1 102 ? -2.849 2.913 1.258 1.00 89.50 102 LEU A C 1
ATOM 852 O O . LEU A 1 102 ? -1.801 2.274 1.248 1.00 89.50 102 LEU A O 1
ATOM 856 N N . ILE A 1 103 ? -2.980 4.063 1.927 1.00 92.62 103 ILE A N 1
ATOM 857 C CA . ILE A 1 103 ? -1.891 4.654 2.720 1.00 92.62 103 ILE A CA 1
ATOM 858 C C . ILE A 1 103 ? -1.436 3.687 3.822 1.00 92.62 103 ILE A C 1
ATOM 860 O O . ILE A 1 103 ? -0.239 3.440 3.980 1.00 92.62 103 ILE A O 1
ATOM 864 N N . LEU A 1 104 ? -2.382 3.101 4.562 1.00 91.62 104 LEU A N 1
ATOM 865 C CA . LEU A 1 104 ? -2.086 2.124 5.607 1.00 91.62 104 LEU A CA 1
ATOM 866 C C . LEU A 1 104 ? -1.409 0.874 5.035 1.00 91.62 104 LEU A C 1
ATOM 868 O O . LEU A 1 104 ? -0.422 0.401 5.602 1.00 91.62 104 LEU A O 1
ATOM 872 N N . GLY A 1 105 ? -1.922 0.354 3.921 1.00 89.81 105 GLY A N 1
ATOM 873 C CA . GLY A 1 105 ? -1.367 -0.800 3.227 1.00 89.81 105 GLY A CA 1
ATOM 874 C C . GLY A 1 105 ? 0.067 -0.547 2.775 1.00 89.81 105 GLY A C 1
ATOM 875 O O . GLY A 1 105 ? 0.954 -1.317 3.121 1.00 89.81 105 GLY A O 1
ATOM 876 N N . LEU A 1 106 ? 0.337 0.560 2.084 1.00 91.12 106 LEU A N 1
ATOM 877 C CA . LEU A 1 106 ? 1.685 0.873 1.598 1.00 91.12 106 LEU A CA 1
ATOM 878 C C . LEU A 1 106 ? 2.696 1.010 2.741 1.00 91.12 106 LEU A C 1
ATOM 880 O O . LEU A 1 106 ? 3.817 0.519 2.628 1.00 91.12 106 LEU A O 1
ATOM 884 N N . ALA A 1 107 ? 2.288 1.605 3.863 1.00 90.75 107 ALA A N 1
ATOM 885 C CA . ALA A 1 107 ? 3.153 1.750 5.030 1.00 90.75 107 ALA A CA 1
ATOM 886 C C . ALA A 1 107 ? 3.412 0.425 5.769 1.00 90.75 107 ALA A C 1
ATOM 888 O O . ALA A 1 107 ? 4.488 0.238 6.329 1.00 90.75 107 ALA A O 1
ATOM 889 N N . SER A 1 108 ? 2.426 -0.477 5.834 1.00 87.75 108 SER A N 1
ATOM 890 C CA . SER A 1 108 ? 2.489 -1.675 6.694 1.00 87.75 108 SER A CA 1
ATOM 891 C C . SER A 1 108 ? 2.825 -2.969 5.956 1.00 87.75 108 SER A C 1
ATOM 893 O O . SER A 1 108 ? 3.503 -3.825 6.515 1.00 87.75 108 SER A O 1
ATOM 895 N N . VAL A 1 109 ? 2.364 -3.110 4.715 1.00 86.69 109 VAL A N 1
ATOM 896 C CA . VAL A 1 109 ? 2.601 -4.275 3.856 1.00 86.69 109 VAL A CA 1
ATOM 897 C C . VAL A 1 109 ? 3.858 -4.059 3.033 1.00 86.69 109 VAL A C 1
ATOM 899 O O . VAL A 1 109 ? 4.796 -4.845 3.106 1.00 86.69 109 VAL A O 1
ATOM 902 N N . SER A 1 110 ? 3.895 -2.959 2.284 1.00 83.75 110 SER A N 1
ATOM 903 C CA . SER A 1 110 ? 4.988 -2.666 1.356 1.00 83.75 110 SER A CA 1
ATOM 904 C C . SER A 1 110 ? 6.177 -1.965 2.017 1.00 83.75 110 SER A C 1
ATOM 906 O O . SER A 1 110 ? 7.201 -1.769 1.370 1.00 83.75 110 SER A O 1
ATOM 908 N N . SER A 1 111 ? 6.057 -1.607 3.302 1.00 89.56 111 SER A N 1
ATOM 909 C CA . SER A 1 111 ? 7.085 -0.919 4.099 1.00 89.56 111 SER A CA 1
ATOM 910 C C . SER A 1 111 ? 7.575 0.407 3.499 1.00 89.56 111 SER A C 1
ATOM 912 O O . SER A 1 111 ? 8.726 0.788 3.710 1.00 89.56 111 SER A O 1
ATOM 914 N N . LEU A 1 112 ? 6.720 1.115 2.750 1.00 90.75 112 LEU A N 1
ATOM 915 C CA . LEU A 1 112 ? 7.075 2.415 2.182 1.00 90.75 112 LEU A CA 1
ATOM 916 C C . LEU A 1 112 ? 7.170 3.489 3.266 1.00 90.75 112 LEU A C 1
ATOM 918 O O . LEU A 1 112 ? 6.383 3.534 4.217 1.00 90.75 112 LEU A O 1
ATOM 922 N N . SER A 1 113 ? 8.117 4.400 3.074 1.00 95.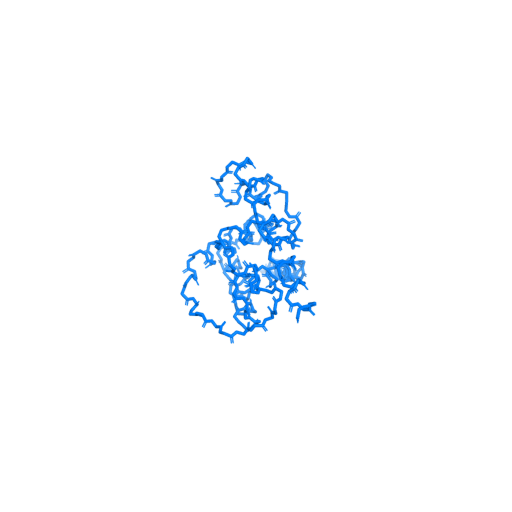75 113 SER A N 1
ATOM 923 C CA . SER A 1 113 ? 8.291 5.584 3.904 1.00 95.75 113 SER A CA 1
ATOM 924 C C . SER A 1 113 ? 7.174 6.610 3.690 1.00 95.75 113 SER A C 1
ATOM 926 O O . SER A 1 113 ? 6.475 6.628 2.676 1.00 95.75 113 SER A O 1
ATOM 928 N N . ILE A 1 114 ? 7.028 7.523 4.655 1.00 95.56 114 ILE A N 1
ATOM 929 C CA . ILE A 1 114 ? 6.086 8.648 4.555 1.00 95.56 114 ILE A CA 1
ATOM 930 C C . ILE A 1 114 ? 6.390 9.502 3.317 1.00 95.56 114 ILE A C 1
ATOM 932 O O . ILE A 1 114 ? 5.456 9.990 2.686 1.00 95.56 114 ILE A O 1
ATOM 936 N N . ASP A 1 115 ? 7.669 9.667 2.973 1.00 96.44 115 ASP A N 1
ATOM 937 C CA . ASP A 1 115 ? 8.101 10.454 1.818 1.00 96.44 115 ASP A CA 1
ATOM 938 C C . ASP A 1 115 ? 7.704 9.770 0.499 1.00 96.44 115 ASP A C 1
ATOM 940 O O . ASP A 1 115 ? 7.077 10.406 -0.343 1.00 96.44 115 ASP A O 1
ATOM 944 N N . GLU A 1 116 ? 7.940 8.461 0.354 1.00 93.75 116 GLU A N 1
ATOM 945 C CA . GLU A 1 116 ? 7.502 7.699 -0.830 1.00 93.75 116 GLU A CA 1
ATOM 946 C C . GLU A 1 116 ? 5.975 7.729 -0.989 1.00 93.75 116 GLU A C 1
ATOM 948 O O . GLU A 1 116 ? 5.459 8.006 -2.071 1.00 93.75 116 GLU A O 1
ATOM 953 N N . ILE A 1 117 ? 5.224 7.513 0.098 1.00 95.06 117 ILE A N 1
ATOM 954 C CA . ILE A 1 117 ? 3.753 7.566 0.066 1.00 95.06 117 ILE A CA 1
ATOM 955 C C . ILE A 1 117 ? 3.273 8.981 -0.288 1.00 95.06 117 ILE A C 1
ATOM 957 O O . ILE A 1 117 ? 2.359 9.140 -1.095 1.00 95.06 117 ILE A O 1
ATOM 961 N N . SER A 1 118 ? 3.899 10.015 0.278 1.00 96.06 118 SER A N 1
ATOM 962 C CA . SER A 1 118 ? 3.607 11.421 -0.027 1.00 96.06 118 SER A CA 1
ATOM 963 C C . SER A 1 118 ? 3.790 11.714 -1.518 1.00 96.06 118 SER A C 1
ATOM 965 O O . SER A 1 118 ? 2.894 12.299 -2.130 1.00 96.06 118 SER A O 1
ATOM 967 N N . SER A 1 119 ? 4.880 11.230 -2.122 1.00 94.69 119 SER A N 1
ATOM 968 C CA . SER A 1 119 ? 5.128 11.342 -3.562 1.00 94.69 119 SER A CA 1
ATOM 969 C C . SER A 1 119 ? 4.090 10.586 -4.396 1.00 94.69 119 SER A C 1
ATOM 971 O O . SER A 1 119 ? 3.528 11.167 -5.322 1.00 94.69 119 SER A O 1
ATOM 973 N N . ILE A 1 120 ? 3.767 9.334 -4.043 1.00 92.44 120 ILE A N 1
ATOM 974 C CA . ILE A 1 120 ? 2.770 8.513 -4.762 1.00 92.44 120 ILE A CA 1
ATOM 975 C C . ILE A 1 120 ? 1.397 9.193 -4.775 1.00 92.44 120 ILE A C 1
ATOM 977 O O . ILE A 1 120 ? 0.703 9.187 -5.796 1.00 92.44 120 ILE A O 1
ATOM 981 N N . PHE A 1 121 ? 0.977 9.766 -3.647 1.00 90.75 121 PHE A N 1
ATOM 982 C CA . PHE A 1 121 ? -0.348 10.376 -3.502 1.00 90.75 121 PHE A CA 1
ATOM 983 C C . PHE A 1 121 ? -0.401 11.856 -3.871 1.00 90.75 121 PHE A C 1
ATOM 985 O O . PHE A 1 121 ? -1.501 12.385 -3.998 1.00 90.75 121 PHE A O 1
ATOM 992 N N . GLN A 1 122 ? 0.745 12.512 -4.072 1.00 93.50 122 GLN A N 1
ATOM 993 C CA . GLN A 1 122 ? 0.838 13.962 -4.280 1.00 93.50 122 GLN A CA 1
ATOM 994 C C . GLN A 1 122 ? 0.167 14.762 -3.144 1.00 93.50 122 GLN A C 1
ATOM 996 O O . GLN A 1 122 ? -0.484 15.781 -3.363 1.00 93.50 122 GLN A O 1
ATOM 1001 N N . VAL A 1 123 ? 0.329 14.290 -1.904 1.00 94.25 123 VAL A N 1
ATOM 1002 C CA . VAL A 1 123 ? -0.176 14.938 -0.677 1.00 94.25 123 VAL A CA 1
ATOM 1003 C C . VAL A 1 123 ? 0.973 15.215 0.283 1.00 94.25 123 VAL A C 1
ATOM 1005 O O . VAL A 1 123 ? 2.033 14.609 0.173 1.00 94.25 123 VAL A O 1
ATOM 1008 N N . SER A 1 124 ? 0.784 16.101 1.262 1.00 97.62 124 SER A N 1
ATOM 1009 C CA . SER A 1 124 ? 1.841 16.426 2.227 1.00 97.62 124 SER A CA 1
ATOM 1010 C C . SER A 1 124 ? 2.180 15.260 3.167 1.00 97.62 124 SER A C 1
ATOM 1012 O O . SER A 1 124 ? 1.324 14.443 3.516 1.00 97.62 124 SER A O 1
ATOM 1014 N N . ARG A 1 125 ? 3.416 15.226 3.684 1.00 97.81 125 ARG A N 1
ATOM 1015 C CA . ARG A 1 125 ? 3.821 14.282 4.745 1.00 97.81 125 ARG A CA 1
ATOM 1016 C C . ARG A 1 125 ? 2.899 14.344 5.965 1.00 97.81 125 ARG A C 1
ATOM 1018 O O . ARG A 1 125 ? 2.616 13.314 6.581 1.00 97.81 125 ARG A O 1
ATOM 1025 N N . GLN A 1 126 ? 2.428 15.544 6.327 1.00 97.31 126 GLN A N 1
ATOM 1026 C CA . GLN A 1 126 ? 1.496 15.732 7.441 1.00 97.31 126 GLN A CA 1
ATOM 1027 C C . GLN A 1 126 ? 0.156 15.044 7.163 1.00 97.31 126 GLN A C 1
ATOM 1029 O O . GLN A 1 126 ? -0.399 14.425 8.069 1.00 97.31 126 GLN A O 1
ATOM 1034 N N . HIS A 1 127 ? -0.336 15.092 5.919 1.00 96.56 127 HIS A N 1
ATOM 1035 C CA . HIS A 1 127 ? -1.534 14.360 5.511 1.00 96.56 127 HIS A CA 1
ATOM 1036 C C . HIS A 1 127 ? -1.336 12.850 5.689 1.00 96.56 127 HIS A C 1
ATOM 1038 O O . HIS A 1 127 ? -2.146 12.210 6.357 1.00 96.56 127 HIS A O 1
ATOM 1044 N N . VAL A 1 128 ? -0.246 12.288 5.152 1.00 97.06 128 VAL A N 1
ATOM 1045 C CA . VAL A 1 128 ? 0.059 10.848 5.268 1.00 97.06 128 VAL A CA 1
ATOM 1046 C C . VAL A 1 128 ? 0.142 10.422 6.736 1.00 97.06 128 VAL A C 1
ATOM 1048 O O . VAL A 1 128 ? -0.497 9.458 7.150 1.00 97.06 128 VAL A O 1
ATOM 1051 N N . THR A 1 129 ? 0.872 11.186 7.552 1.00 97.50 129 THR A N 1
ATOM 1052 C CA . THR A 1 129 ? 1.031 10.919 8.992 1.00 97.50 129 THR A CA 1
ATOM 1053 C C . THR A 1 129 ? -0.317 10.927 9.713 1.00 97.50 129 THR A C 1
ATOM 1055 O O . THR A 1 129 ? -0.605 10.032 10.510 1.00 97.50 129 THR A O 1
ATOM 1058 N N . LYS A 1 130 ? -1.168 11.914 9.409 1.00 97.50 130 LYS A N 1
ATOM 1059 C CA . LYS A 1 130 ? -2.505 12.035 9.994 1.00 97.50 130 LYS A CA 1
ATOM 1060 C C . LYS A 1 130 ? -3.405 10.867 9.589 1.00 97.50 130 LYS A C 1
ATOM 1062 O O . LYS A 1 130 ? -4.030 10.279 10.467 1.00 97.50 130 LYS A O 1
ATOM 1067 N N . SER A 1 131 ? -3.422 10.498 8.308 1.00 95.94 131 SER A N 1
ATOM 1068 C CA . SER A 1 131 ? -4.183 9.350 7.793 1.00 95.94 131 SER A CA 1
ATOM 1069 C C . SER A 1 131 ? -3.760 8.042 8.478 1.00 95.94 131 SER A C 1
ATOM 1071 O O . SER A 1 131 ? -4.609 7.301 8.979 1.00 95.94 131 SER A O 1
ATOM 1073 N N . LEU A 1 132 ? -2.451 7.795 8.623 1.00 96.38 132 LEU A N 1
ATOM 1074 C CA . LEU A 1 132 ? -1.930 6.623 9.337 1.00 96.38 132 LEU A CA 1
ATOM 1075 C C . LEU A 1 132 ? -2.345 6.603 10.809 1.00 96.38 132 LEU A C 1
ATOM 1077 O O . LEU A 1 132 ? -2.778 5.564 11.311 1.00 96.38 132 LEU A O 1
ATOM 1081 N N . TYR A 1 133 ? -2.225 7.737 11.503 1.00 96.44 133 TYR A N 1
ATOM 1082 C CA . TYR A 1 133 ? -2.640 7.850 12.900 1.00 96.44 133 TYR A CA 1
ATOM 1083 C C . TYR A 1 133 ? -4.137 7.559 13.060 1.00 96.44 133 TYR A C 1
ATOM 1085 O O . TYR A 1 133 ? -4.519 6.693 13.847 1.00 96.44 133 TYR A O 1
ATOM 1093 N N . GLN A 1 134 ? -4.982 8.221 12.267 1.00 95.62 134 GLN A N 1
ATOM 1094 C CA . GLN A 1 134 ? -6.436 8.068 12.327 1.00 95.62 134 GLN A CA 1
ATOM 1095 C C . GLN A 1 134 ? -6.882 6.643 11.987 1.00 95.62 134 GLN A C 1
ATOM 1097 O O . GLN A 1 134 ? -7.725 6.082 12.688 1.00 95.62 134 GLN A O 1
ATOM 1102 N N . SER A 1 135 ? -6.273 6.031 10.969 1.00 93.31 135 SER A N 1
ATOM 1103 C CA . SER A 1 135 ? -6.551 4.647 10.578 1.00 93.31 135 SER A CA 1
ATOM 1104 C C . SER A 1 135 ? -6.215 3.664 11.700 1.00 93.31 135 SER A C 1
ATOM 1106 O O . SER A 1 135 ? -7.025 2.801 12.037 1.00 93.31 135 SER A O 1
ATOM 1108 N N . ARG A 1 136 ? -5.046 3.815 12.338 1.00 93.06 136 ARG A N 1
ATOM 1109 C CA . ARG A 1 136 ? -4.623 2.962 13.462 1.00 93.06 136 ARG A CA 1
ATOM 1110 C C . ARG A 1 136 ? -5.537 3.131 14.672 1.00 93.06 136 ARG A C 1
ATOM 1112 O O . ARG A 1 136 ? -5.992 2.134 15.228 1.00 93.06 136 ARG A O 1
ATOM 1119 N N . GLU A 1 137 ? -5.863 4.368 15.035 1.00 94.25 137 GLU A N 1
ATOM 1120 C CA . GLU A 1 137 ? -6.793 4.664 16.130 1.00 94.25 137 GLU A CA 1
ATOM 1121 C C . GLU A 1 137 ? -8.179 4.057 15.892 1.00 94.25 137 GLU A C 1
ATOM 1123 O O . GLU A 1 137 ? -8.780 3.475 16.800 1.00 94.25 137 GLU A O 1
ATOM 1128 N N . PHE A 1 138 ? -8.686 4.143 14.661 1.00 91.81 138 PHE A N 1
ATOM 1129 C CA . PHE A 1 138 ? -9.949 3.519 14.284 1.00 91.81 138 PHE A CA 1
ATOM 1130 C C . PHE A 1 138 ? -9.906 1.996 14.477 1.00 91.81 138 PHE A C 1
ATOM 1132 O O . PHE A 1 138 ? -10.771 1.436 15.156 1.00 91.81 138 PHE A O 1
ATOM 1139 N N . LEU A 1 139 ? -8.879 1.327 13.945 1.00 88.06 139 LEU A N 1
ATOM 1140 C CA . LEU A 1 139 ? -8.730 -0.127 14.052 1.00 88.06 139 LEU A CA 1
ATOM 1141 C C . LEU A 1 139 ? -8.568 -0.588 15.508 1.00 88.06 139 LEU A C 1
ATOM 1143 O O . LEU A 1 139 ? -9.171 -1.585 15.909 1.00 88.06 139 LEU A O 1
ATOM 1147 N N . LEU A 1 140 ? -7.828 0.159 16.334 1.00 88.81 140 LEU A N 1
ATOM 1148 C CA . LEU A 1 140 ? -7.700 -0.115 17.769 1.00 88.81 140 LEU A CA 1
ATOM 1149 C C . LEU A 1 140 ? -9.058 -0.064 18.481 1.00 88.81 140 LEU A C 1
ATOM 1151 O O . LEU A 1 140 ? -9.366 -0.941 19.293 1.00 88.81 140 LEU A O 1
ATOM 1155 N N . LYS A 1 141 ? -9.896 0.930 18.163 1.00 89.12 141 LYS A N 1
ATOM 1156 C CA . LYS A 1 141 ? -11.251 1.046 18.724 1.00 89.12 141 LYS A CA 1
ATOM 1157 C C . LYS A 1 141 ? -12.155 -0.104 18.277 1.00 89.12 141 LYS A C 1
ATOM 1159 O O . LYS A 1 141 ? -12.863 -0.665 19.115 1.00 89.12 141 LYS A O 1
ATOM 1164 N N . GLN A 1 142 ? -12.104 -0.496 17.000 1.00 85.94 142 GLN A N 1
ATOM 1165 C CA . GLN A 1 142 ? -12.882 -1.637 16.499 1.00 85.94 142 GLN A CA 1
ATOM 1166 C C . GLN A 1 142 ? -12.473 -2.946 17.181 1.00 85.94 142 GLN A C 1
ATOM 1168 O O . GLN A 1 142 ? -13.338 -3.667 17.678 1.00 85.94 142 GLN A O 1
ATOM 1173 N N . ASN A 1 143 ? -11.169 -3.207 17.305 1.00 80.44 143 ASN A N 1
ATOM 1174 C CA . ASN A 1 143 ? -10.656 -4.399 17.983 1.00 80.44 143 ASN A CA 1
ATOM 1175 C C . ASN A 1 143 ? -11.084 -4.463 19.458 1.00 80.44 143 ASN A C 1
ATOM 1177 O O . ASN A 1 143 ? -11.509 -5.516 19.936 1.00 80.44 143 ASN A O 1
ATOM 1181 N N . LYS A 1 144 ? -11.042 -3.334 20.183 1.00 84.06 144 LYS A N 1
ATOM 1182 C CA . LYS A 1 144 ? -11.546 -3.257 21.568 1.00 84.06 144 LYS A CA 1
ATOM 1183 C C . LYS A 1 144 ? -13.041 -3.582 21.646 1.00 84.06 144 LYS A C 1
ATOM 1185 O O . LYS A 1 144 ? -13.445 -4.392 22.477 1.00 84.06 144 LYS A O 1
ATOM 1190 N N . LYS A 1 145 ? -13.857 -2.999 20.760 1.00 81.00 145 LYS A N 1
ATOM 1191 C CA . LYS A 1 145 ? -15.309 -3.243 20.708 1.00 81.00 145 LYS A CA 1
ATOM 1192 C C . LYS A 1 145 ? -15.636 -4.706 20.408 1.00 81.00 145 LYS A C 1
ATOM 1194 O O . LYS A 1 145 ? -16.546 -5.257 21.018 1.00 81.00 145 LYS A O 1
ATOM 1199 N N . GLN A 1 146 ? -14.903 -5.337 19.491 1.00 77.31 146 GLN A N 1
ATOM 1200 C CA . GLN A 1 146 ? -15.082 -6.756 19.177 1.00 77.31 146 GLN A CA 1
ATOM 1201 C C . GLN A 1 146 ? -14.722 -7.653 20.367 1.00 77.31 146 GLN A C 1
ATOM 1203 O O . GLN A 1 146 ? -15.490 -8.554 20.686 1.00 77.31 146 GLN A O 1
ATOM 1208 N N . ARG A 1 147 ? -13.616 -7.377 21.072 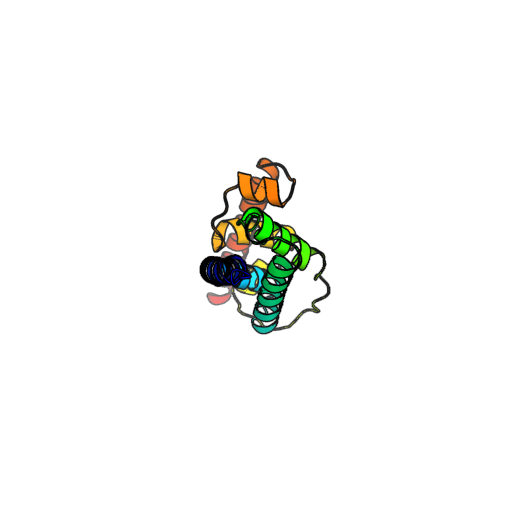1.00 73.88 147 ARG A N 1
ATOM 1209 C CA . ARG A 1 147 ? -13.233 -8.139 22.275 1.00 73.88 147 ARG A CA 1
ATOM 1210 C C . ARG A 1 147 ? -14.277 -8.053 23.386 1.00 73.88 147 ARG A C 1
ATOM 1212 O O . ARG A 1 147 ? -14.576 -9.074 23.987 1.00 73.88 147 ARG A O 1
ATOM 1219 N N . LEU A 1 148 ? -14.853 -6.875 23.632 1.00 73.12 148 LEU A N 1
ATOM 1220 C CA . LEU A 1 148 ? -15.906 -6.711 24.644 1.00 73.12 148 LEU A CA 1
ATOM 1221 C C . LEU A 1 148 ? -17.170 -7.517 24.309 1.00 73.12 148 LEU A C 1
ATOM 1223 O O . LEU A 1 148 ? -17.759 -8.097 25.209 1.00 73.12 148 LEU A O 1
ATOM 1227 N N . LYS A 1 149 ? -17.539 -7.619 23.024 1.00 71.19 149 LYS A N 1
ATOM 1228 C CA . LYS A 1 149 ? -18.674 -8.444 22.567 1.00 71.19 149 LYS A CA 1
ATOM 1229 C C . LYS A 1 149 ? -18.462 -9.953 22.719 1.00 71.19 149 LYS A C 1
ATOM 1231 O O . LYS A 1 149 ? -19.431 -10.691 22.676 1.00 71.19 149 LYS A O 1
ATOM 1236 N N . LEU A 1 150 ? -17.214 -10.415 22.798 1.00 60.00 150 LEU A N 1
ATOM 1237 C CA . LEU A 1 150 ? -16.895 -11.836 22.993 1.00 60.00 150 LEU A CA 1
ATOM 1238 C C . LEU A 1 150 ? -16.880 -12.233 24.477 1.00 60.00 150 LEU A C 1
ATOM 1240 O O . LEU A 1 150 ? -16.788 -13.417 24.779 1.00 60.00 150 LEU A O 1
ATOM 1244 N N . LEU A 1 151 ? -16.919 -11.251 25.382 1.00 58.09 151 LEU A N 1
ATOM 1245 C CA . LEU A 1 151 ? -16.908 -11.436 26.837 1.00 58.09 151 LEU A CA 1
ATOM 1246 C C . LEU A 1 151 ? -18.288 -11.204 27.480 1.00 58.09 151 LEU A C 1
ATOM 1248 O O . LEU A 1 151 ? -18.418 -11.372 28.689 1.00 58.09 151 LEU A O 1
ATOM 1252 N N . SER A 1 152 ? -19.277 -10.783 26.687 1.00 56.81 152 SER A N 1
ATOM 1253 C CA . SER A 1 152 ? -20.682 -10.568 27.063 1.00 56.81 152 SER A CA 1
ATOM 1254 C C . SER A 1 152 ? -21.553 -11.700 26.547 1.00 56.81 152 SER A C 1
ATOM 1256 O O . SER A 1 152 ? -22.438 -12.146 27.301 1.00 56.81 152 SER A O 1
#

Organism: NCBI:txid531814